Protein AF-A0A9W8DA50-F1 (afdb_monomer_lite)

Sequence (158 aa):
MHANANSLLELYISYASFDKLERLVVDEHGHPVIYPHLASLFLRDIGADADDFSPILESIAPFPQLRVFQSQIKYPFGDDTVFRGNSSSLEDIYLMGDYKIIKMLYGCGVFARGRLKSLRKLMVADRVVEIDNVDAVIDTYMAVIDNVLPSLKELLSF

Foldseek 3Di:
DPAAPQPAAEDADEDADLVCVLCLQAPPVRDGGAHARHAYYEAHYDDDQDPDADEADPPDARYLQYAYYAHPHADRHQACNPQPNPLPRHAEDHHEHALVVLVRHVVNCSLAASSNQNHQYDHYDYDDDPDPDPVSSVVSVVVSCVRVVVSNVVVVPD

pLDDT: mean 82.19, std 12.98, range [45.12, 98.19]

Radius of gyration: 15.55 Å; chains: 1; bounding box: 43×26×46 Å

Structure (mmCIF, N/CA/C/O backbone):
data_AF-A0A9W8DA50-F1
#
_entry.id   AF-A0A9W8DA50-F1
#
loop_
_atom_site.group_PDB
_atom_site.id
_atom_site.type_symbol
_atom_site.label_atom_id
_atom_site.label_alt_id
_atom_site.label_comp_id
_atom_site.label_asym_id
_atom_site.label_entity_id
_atom_site.label_seq_id
_atom_site.pdbx_PDB_ins_code
_atom_site.Cartn_x
_atom_site.Cartn_y
_atom_site.Cartn_z
_atom_site.occupancy
_atom_site.B_iso_or_equiv
_atom_site.auth_seq_id
_atom_site.auth_comp_id
_atom_site.auth_asym_id
_atom_site.auth_atom_id
_atom_site.pdbx_PDB_model_num
ATOM 1 N N . MET A 1 1 ? 14.315 -2.604 15.907 1.00 53.06 1 MET A N 1
ATOM 2 C CA . MET A 1 1 ? 12.876 -2.378 15.645 1.00 53.06 1 MET A CA 1
ATOM 3 C C . MET A 1 1 ? 12.092 -3.091 16.730 1.00 53.06 1 MET A C 1
ATOM 5 O O . MET A 1 1 ? 12.466 -4.208 17.059 1.00 53.06 1 MET A O 1
ATOM 9 N N . HIS A 1 2 ? 11.064 -2.475 17.314 1.00 53.03 2 HIS A N 1
ATOM 10 C CA . HIS A 1 2 ? 10.181 -3.190 18.238 1.00 53.03 2 HIS A CA 1
ATOM 11 C C . HIS A 1 2 ? 9.267 -4.108 17.418 1.00 53.03 2 HIS A C 1
ATOM 13 O O . HIS A 1 2 ? 8.326 -3.628 16.786 1.00 53.03 2 HIS A O 1
ATOM 19 N N . ALA A 1 3 ? 9.582 -5.402 17.371 1.00 55.41 3 ALA A N 1
ATOM 20 C CA . ALA A 1 3 ? 8.692 -6.402 16.795 1.00 55.41 3 ALA A CA 1
ATOM 21 C C . ALA A 1 3 ? 7.381 -6.426 17.604 1.00 55.41 3 ALA A C 1
ATOM 23 O O . ALA A 1 3 ? 7.420 -6.409 18.835 1.00 55.41 3 ALA A O 1
ATOM 24 N N . ASN A 1 4 ? 6.234 -6.440 16.920 1.00 64.19 4 ASN A N 1
ATOM 25 C CA . ASN A 1 4 ? 4.901 -6.567 17.525 1.00 64.19 4 ASN A CA 1
ATOM 26 C C . ASN A 1 4 ? 4.543 -5.458 18.532 1.00 64.19 4 ASN A C 1
ATOM 28 O O . ASN A 1 4 ? 4.062 -5.711 19.639 1.00 64.19 4 ASN A O 1
ATOM 32 N N . ALA A 1 5 ? 4.777 -4.201 18.146 1.00 73.00 5 ALA A N 1
ATOM 33 C CA . ALA A 1 5 ? 4.367 -3.040 18.928 1.00 73.00 5 ALA A CA 1
ATOM 34 C C . ALA A 1 5 ? 2.831 -2.884 18.908 1.00 73.00 5 ALA A C 1
ATOM 36 O O . ALA A 1 5 ? 2.278 -2.123 18.118 1.00 73.00 5 ALA A O 1
ATOM 37 N N . ASN A 1 6 ? 2.143 -3.601 19.802 1.00 81.31 6 ASN A N 1
ATOM 38 C CA . ASN A 1 6 ? 0.675 -3.639 19.910 1.00 81.31 6 ASN A CA 1
ATOM 39 C C . ASN A 1 6 ? 0.021 -2.276 20.206 1.00 81.31 6 ASN A C 1
ATOM 41 O O . ASN A 1 6 ? -1.189 -2.146 20.125 1.00 81.31 6 ASN A O 1
ATOM 45 N N . SER A 1 7 ? 0.783 -1.253 20.575 1.00 87.00 7 SER A N 1
ATOM 46 C CA . SER A 1 7 ? 0.266 0.103 20.793 1.00 87.00 7 SER A CA 1
ATOM 47 C C . SER A 1 7 ? 0.635 1.081 19.679 1.00 87.00 7 SER A C 1
ATOM 49 O O . SER A 1 7 ? 0.249 2.247 19.744 1.00 87.00 7 SER A O 1
ATOM 51 N N . LEU A 1 8 ? 1.404 0.649 18.675 1.00 91.56 8 LEU A N 1
ATOM 52 C CA . LEU A 1 8 ? 1.880 1.537 17.625 1.00 91.56 8 LEU A CA 1
ATOM 53 C C . LEU A 1 8 ? 0.744 1.855 16.651 1.00 91.56 8 LEU A C 1
ATOM 55 O O . LEU A 1 8 ? 0.262 0.971 15.948 1.00 91.56 8 LEU A O 1
ATOM 59 N N . LEU A 1 9 ? 0.346 3.127 16.611 1.00 94.56 9 LEU A N 1
ATOM 60 C CA . LEU A 1 9 ? -0.706 3.633 15.723 1.00 94.56 9 LEU A CA 1
ATOM 61 C C . LEU A 1 9 ? -0.142 4.278 14.456 1.00 94.56 9 LEU A C 1
ATOM 63 O O . LEU A 1 9 ? -0.756 4.201 13.395 1.00 94.56 9 LEU A O 1
ATOM 67 N N . GLU A 1 10 ? 1.036 4.890 14.554 1.00 95.56 10 GLU A N 1
ATOM 68 C CA . GLU A 1 10 ? 1.669 5.599 13.448 1.00 95.56 10 GLU A CA 1
ATOM 69 C C . GLU A 1 10 ? 3.147 5.243 13.365 1.00 95.56 10 GLU A C 1
ATOM 71 O O . GLU A 1 10 ? 3.842 5.169 14.381 1.00 95.56 10 GLU A O 1
ATOM 76 N N . LEU A 1 11 ? 3.631 5.035 12.144 1.00 92.62 11 LEU A N 1
ATOM 77 C CA . LEU A 1 11 ? 5.011 4.677 11.874 1.00 92.62 11 LEU A CA 1
ATOM 78 C C . LEU A 1 11 ? 5.541 5.537 10.734 1.00 92.62 11 LEU A C 1
ATOM 80 O O . LEU A 1 11 ? 5.097 5.439 9.589 1.00 92.62 11 LEU A O 1
ATOM 84 N N . TYR A 1 12 ? 6.511 6.375 11.085 1.00 91.31 12 TYR A N 1
ATOM 85 C CA . TYR A 1 12 ? 7.232 7.234 10.159 1.00 91.31 12 TYR A CA 1
ATOM 86 C C . TYR A 1 12 ? 8.631 6.683 9.984 1.00 91.31 12 TYR A C 1
ATOM 88 O O . TYR A 1 12 ? 9.405 6.578 10.937 1.00 91.31 12 TYR A O 1
ATOM 96 N N . ILE A 1 13 ? 8.944 6.330 8.750 1.00 86.94 13 ILE A N 1
ATOM 97 C CA . ILE A 1 13 ? 10.207 5.732 8.383 1.00 86.94 13 ILE A CA 1
ATOM 98 C C . ILE A 1 13 ? 10.881 6.654 7.381 1.00 86.94 13 ILE A C 1
ATOM 100 O O . ILE A 1 13 ? 10.375 6.889 6.284 1.00 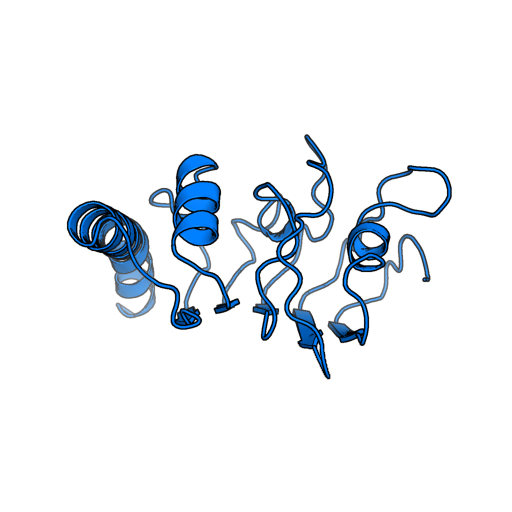86.94 13 ILE A O 1
ATOM 104 N N . SER A 1 14 ? 12.045 7.153 7.780 1.00 84.31 14 SER A N 1
ATOM 105 C CA . SER A 1 14 ? 12.944 7.898 6.914 1.00 84.31 14 SER A CA 1
ATOM 106 C C . SER A 1 14 ? 14.236 7.102 6.780 1.00 84.31 14 SER A C 1
ATOM 108 O O . SER A 1 14 ? 14.949 6.932 7.770 1.00 84.31 14 SER A O 1
ATOM 110 N N . TYR A 1 15 ? 14.523 6.589 5.586 1.00 68.75 15 TYR A N 1
ATOM 111 C CA . TYR A 1 15 ? 15.719 5.783 5.327 1.00 68.75 15 TYR A CA 1
ATOM 112 C C . TYR A 1 15 ? 16.736 6.507 4.446 1.00 68.75 15 TYR A C 1
ATOM 114 O O . TYR A 1 15 ? 16.423 7.477 3.760 1.00 68.75 15 TYR A O 1
ATOM 122 N N . ALA A 1 16 ? 17.964 5.989 4.509 1.00 53.41 16 ALA A N 1
ATOM 123 C CA . ALA A 1 16 ? 19.045 6.271 3.570 1.00 53.41 16 ALA A CA 1
ATOM 124 C C . ALA A 1 16 ? 19.474 5.023 2.761 1.00 53.41 16 ALA A C 1
ATOM 126 O O . ALA A 1 16 ? 20.269 5.162 1.842 1.00 53.41 16 ALA A O 1
ATOM 127 N N . SER A 1 17 ? 18.999 3.809 3.102 1.00 62.62 17 SER A N 1
ATOM 128 C CA . SER A 1 17 ? 19.217 2.585 2.304 1.00 62.62 17 SER A CA 1
ATOM 129 C C . SER A 1 17 ? 18.009 1.639 2.393 1.00 62.62 17 SER A C 1
ATOM 131 O O . SER A 1 17 ? 17.341 1.566 3.430 1.00 62.62 17 SER A O 1
ATOM 133 N N . PHE A 1 18 ? 17.707 0.974 1.277 1.00 64.31 18 PHE A N 1
ATOM 134 C CA . PHE A 1 18 ? 16.458 0.246 1.010 1.00 64.31 18 PHE A CA 1
ATOM 135 C C . PHE A 1 18 ? 16.441 -1.169 1.592 1.00 64.31 18 PHE A C 1
ATOM 137 O O . PHE A 1 18 ? 15.408 -1.661 2.035 1.00 64.31 18 PHE A O 1
ATOM 144 N N . ASP A 1 19 ? 17.621 -1.767 1.705 1.00 63.06 19 ASP A N 1
ATOM 145 C CA . ASP A 1 19 ? 17.958 -3.106 2.208 1.00 63.06 19 ASP A CA 1
ATOM 146 C C . ASP A 1 19 ? 17.554 -3.344 3.680 1.00 63.06 19 ASP A C 1
ATOM 148 O O . ASP A 1 19 ? 17.759 -4.416 4.246 1.00 63.06 19 ASP A O 1
ATOM 152 N N . LYS A 1 20 ? 16.940 -2.348 4.325 1.00 71.81 20 LYS A N 1
ATOM 153 C CA . LYS A 1 20 ? 16.387 -2.440 5.680 1.00 71.81 20 LYS A CA 1
ATOM 154 C C . LYS A 1 20 ? 14.861 -2.388 5.727 1.00 71.81 20 LYS A C 1
ATOM 156 O O . LYS A 1 20 ? 14.317 -2.570 6.813 1.00 71.81 20 LYS A O 1
ATOM 161 N N . LEU A 1 21 ? 14.169 -2.171 4.605 1.00 79.88 21 LEU A N 1
ATOM 162 C CA . LEU A 1 21 ? 12.701 -2.133 4.566 1.00 79.88 21 LEU A CA 1
ATOM 163 C C . LEU A 1 21 ? 12.067 -3.512 4.727 1.00 79.88 21 LEU A C 1
ATOM 165 O O . LEU A 1 21 ? 11.001 -3.600 5.325 1.00 79.88 21 LEU A O 1
ATOM 169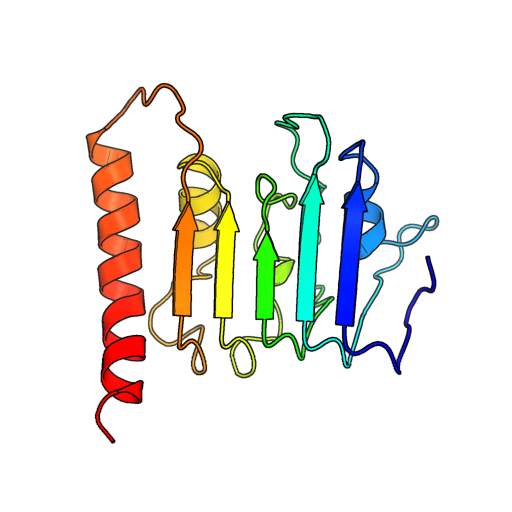 N N . GLU A 1 22 ? 12.746 -4.586 4.323 1.00 79.50 22 GLU A N 1
ATOM 170 C CA . GLU A 1 22 ? 12.316 -5.954 4.644 1.00 79.50 22 GLU A CA 1
ATOM 171 C C . GLU A 1 22 ? 12.160 -6.148 6.160 1.00 79.50 22 GLU A C 1
ATOM 173 O O . GLU A 1 22 ? 11.223 -6.800 6.622 1.00 79.50 22 GLU A O 1
ATOM 178 N N . ARG A 1 23 ? 13.001 -5.474 6.961 1.00 83.06 23 ARG A N 1
ATOM 179 C CA . ARG A 1 23 ? 12.917 -5.556 8.422 1.00 83.06 23 ARG A CA 1
ATOM 180 C C . ARG A 1 23 ? 11.614 -5.008 8.989 1.00 83.06 23 ARG A C 1
ATOM 182 O O . ARG A 1 23 ? 11.307 -5.298 10.140 1.00 83.06 23 ARG A O 1
ATOM 189 N N . LEU A 1 24 ? 10.861 -4.232 8.201 1.00 86.50 24 LEU A N 1
ATOM 190 C CA . LEU A 1 24 ? 9.529 -3.749 8.556 1.00 86.50 24 LEU A CA 1
ATOM 191 C C . LEU A 1 24 ? 8.543 -4.900 8.772 1.00 86.50 24 LEU A C 1
ATOM 193 O O . LEU A 1 24 ? 7.602 -4.773 9.541 1.00 86.50 24 LEU A O 1
ATOM 197 N N . VAL A 1 25 ? 8.740 -6.006 8.072 1.00 87.88 25 VAL A N 1
ATOM 198 C CA . VAL A 1 25 ? 7.748 -7.074 7.928 1.00 87.88 25 VAL A CA 1
ATOM 199 C C . VAL A 1 25 ? 8.319 -8.441 8.302 1.00 87.88 25 VAL A C 1
ATOM 201 O O . VAL A 1 25 ? 7.549 -9.369 8.546 1.00 87.88 25 VAL A O 1
ATOM 204 N N . VAL A 1 26 ? 9.644 -8.545 8.441 1.00 86.81 26 VAL A N 1
ATOM 205 C CA . VAL A 1 26 ? 10.369 -9.731 8.904 1.00 86.81 26 VAL A CA 1
ATOM 206 C C . VAL A 1 26 ? 11.420 -9.327 9.944 1.00 86.81 26 VAL A C 1
ATOM 208 O O . VAL A 1 26 ? 12.130 -8.345 9.762 1.00 86.81 26 VAL A O 1
ATOM 211 N N . ASP A 1 27 ? 11.535 -10.043 11.060 1.00 86.94 27 ASP A N 1
ATOM 212 C CA . ASP A 1 27 ? 12.566 -9.773 12.068 1.00 86.94 27 ASP A CA 1
ATOM 213 C C . ASP A 1 27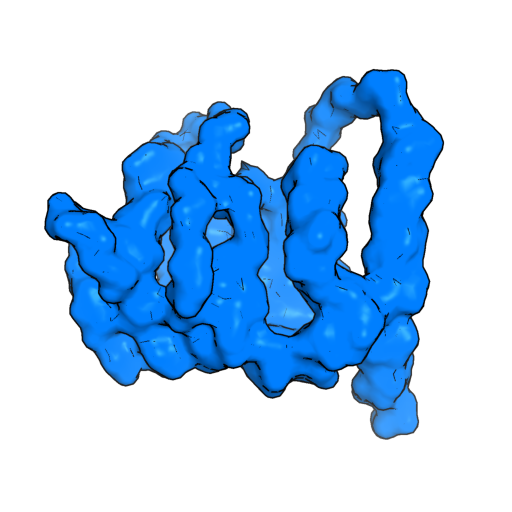 ? 13.946 -10.334 11.661 1.00 86.94 27 ASP A C 1
ATOM 215 O O . ASP A 1 27 ? 14.119 -10.955 10.615 1.00 86.94 27 ASP A O 1
ATOM 219 N N . GLU A 1 28 ? 14.971 -10.129 12.493 1.00 85.50 28 GLU A N 1
ATOM 220 C CA . GLU A 1 28 ? 16.333 -10.619 12.210 1.00 85.50 28 GLU A CA 1
ATOM 221 C C . GLU A 1 28 ? 16.454 -12.156 12.199 1.00 85.50 28 GLU A C 1
ATOM 223 O O . GLU A 1 28 ? 17.489 -12.693 11.805 1.00 85.50 28 GLU A O 1
ATOM 228 N N . HIS A 1 29 ? 15.409 -12.862 12.629 1.00 86.19 29 HIS A N 1
ATOM 229 C CA . HIS A 1 29 ? 15.322 -14.316 12.677 1.00 86.19 29 HIS A CA 1
ATOM 230 C C . HIS A 1 29 ? 14.424 -14.895 11.576 1.00 86.19 29 HIS A C 1
ATOM 232 O O . HIS A 1 29 ? 14.247 -16.111 11.525 1.00 86.19 29 HIS A O 1
ATOM 238 N N . GLY A 1 30 ? 13.873 -14.061 10.688 1.00 84.81 30 GLY A N 1
ATOM 239 C CA . GLY A 1 30 ? 12.969 -14.511 9.633 1.00 84.81 30 GLY A CA 1
ATOM 240 C C . GLY A 1 30 ? 11.505 -14.626 10.067 1.00 84.81 30 GLY A C 1
ATOM 241 O O . GLY A 1 30 ? 10.694 -15.162 9.313 1.00 84.81 30 GLY A O 1
ATOM 242 N N . HIS A 1 31 ? 11.130 -14.160 11.263 1.00 86.88 31 HIS A N 1
ATOM 243 C CA . HIS A 1 31 ? 9.740 -14.215 11.711 1.00 86.88 31 HIS A CA 1
ATOM 244 C C . HIS A 1 31 ? 8.927 -13.020 11.209 1.00 86.88 31 HIS A C 1
ATOM 246 O O . HIS A 1 31 ? 9.435 -11.898 11.193 1.00 86.88 31 HIS A O 1
ATOM 252 N N . PRO A 1 32 ? 7.636 -13.215 10.894 1.00 88.19 32 PRO A N 1
ATOM 253 C CA . PRO A 1 32 ? 6.744 -12.122 10.536 1.00 88.19 32 PRO A CA 1
ATOM 254 C C . PRO A 1 32 ? 6.639 -11.073 11.648 1.00 88.19 32 PRO A C 1
ATOM 256 O O . PRO A 1 32 ? 6.385 -11.404 12.809 1.00 88.19 32 PRO A O 1
ATOM 259 N N . VAL A 1 33 ? 6.750 -9.801 11.278 1.00 89.62 33 VAL A N 1
ATOM 260 C CA . VAL A 1 33 ? 6.450 -8.665 12.155 1.00 89.62 33 VAL A CA 1
ATOM 261 C C . VAL A 1 33 ? 5.058 -8.149 11.812 1.00 89.62 33 VAL A C 1
ATOM 263 O O . VAL A 1 33 ? 4.779 -7.819 10.661 1.00 89.62 33 VAL A O 1
ATOM 266 N N . ILE A 1 34 ? 4.176 -8.071 12.811 1.00 91.62 34 ILE A N 1
ATOM 267 C CA . ILE A 1 34 ? 2.803 -7.587 12.631 1.00 91.62 34 ILE A CA 1
ATOM 268 C C . ILE A 1 34 ? 2.581 -6.355 13.502 1.00 91.62 34 ILE A C 1
ATOM 270 O O . ILE A 1 34 ? 2.894 -6.338 14.692 1.00 91.62 34 ILE A O 1
ATOM 274 N N . TYR A 1 35 ? 1.978 -5.330 12.911 1.00 93.50 35 TYR A N 1
ATOM 275 C CA . TYR A 1 35 ? 1.519 -4.126 13.583 1.00 93.50 35 TYR A CA 1
ATOM 276 C C . TYR A 1 35 ? -0.007 -4.106 13.636 1.00 93.50 35 TYR A C 1
ATOM 278 O O . TYR A 1 35 ? -0.657 -3.487 12.788 1.00 93.50 35 TYR A O 1
ATOM 286 N N . PRO A 1 36 ? -0.614 -4.783 14.625 1.00 94.00 36 PRO A N 1
ATOM 287 C CA . PRO A 1 36 ? -2.049 -5.055 14.616 1.00 94.00 36 PRO A CA 1
ATOM 288 C C . PRO A 1 36 ? -2.922 -3.798 14.680 1.00 94.00 36 PRO A C 1
ATOM 290 O O . PRO A 1 36 ? -4.071 -3.848 14.251 1.00 94.00 36 PRO A O 1
ATOM 293 N N . HIS A 1 37 ? -2.384 -2.686 15.184 1.00 95.31 37 HIS A N 1
ATOM 294 C CA . HIS A 1 37 ? -3.112 -1.434 15.396 1.00 95.31 37 HIS A CA 1
ATOM 295 C C . HIS A 1 37 ? -2.553 -0.252 14.598 1.00 95.31 37 HIS A C 1
ATOM 297 O O . HIS A 1 37 ? -2.999 0.879 14.788 1.00 95.31 37 HIS A O 1
ATOM 303 N N . LEU A 1 38 ? -1.592 -0.493 13.701 1.00 96.38 38 LEU A N 1
ATOM 304 C CA . LEU A 1 38 ? -1.008 0.582 12.911 1.00 96.38 38 LEU A CA 1
ATOM 305 C C . LEU A 1 38 ? -2.040 1.119 11.924 1.00 96.38 38 LEU A C 1
ATOM 307 O O . LEU A 1 38 ? -2.456 0.420 11.003 1.00 96.38 38 LEU A O 1
ATOM 311 N N . ALA A 1 39 ? -2.418 2.376 12.121 1.00 97.56 39 ALA A N 1
ATOM 312 C CA . ALA A 1 39 ? -3.351 3.106 11.285 1.00 97.56 39 ALA A CA 1
ATOM 313 C C . ALA A 1 39 ? -2.637 3.865 10.161 1.00 97.56 39 ALA A C 1
ATOM 315 O O . ALA A 1 39 ? -3.205 3.994 9.077 1.00 97.56 39 ALA A O 1
ATOM 316 N N . SER A 1 40 ? -1.401 4.323 10.383 1.00 97.94 40 SER A N 1
ATOM 317 C CA . SER A 1 40 ? -0.683 5.149 9.408 1.00 97.94 40 SER A CA 1
ATOM 318 C C . SER A 1 40 ? 0.760 4.693 9.202 1.00 97.94 40 SER A C 1
ATOM 320 O O . SER A 1 40 ? 1.531 4.596 10.159 1.00 97.94 40 SER A O 1
ATOM 322 N N . LEU A 1 41 ? 1.137 4.461 7.943 1.00 95.62 41 LEU A N 1
ATOM 323 C CA . LEU A 1 41 ? 2.492 4.102 7.528 1.00 95.62 41 LEU A CA 1
ATOM 324 C C . LEU A 1 41 ? 3.014 5.115 6.508 1.00 95.62 41 LEU A C 1
ATOM 326 O O . LEU A 1 41 ? 2.450 5.257 5.420 1.00 95.62 41 LEU A O 1
ATOM 330 N N . PHE A 1 42 ? 4.118 5.774 6.852 1.00 93.75 42 PHE A N 1
ATOM 331 C CA . PHE A 1 42 ? 4.774 6.769 6.010 1.00 93.75 42 PHE A CA 1
ATOM 332 C C . PHE A 1 42 ? 6.206 6.339 5.708 1.00 93.75 42 PHE A C 1
ATOM 334 O O . PHE A 1 42 ? 7.028 6.216 6.619 1.00 93.75 42 PHE A O 1
ATOM 341 N N . LEU A 1 43 ? 6.506 6.140 4.427 1.00 89.88 43 LEU A N 1
ATOM 342 C CA . LEU A 1 43 ? 7.829 5.784 3.927 1.00 89.88 43 LEU A CA 1
ATOM 343 C C . LEU A 1 43 ? 8.409 6.958 3.140 1.00 89.88 43 LEU A C 1
ATOM 345 O O . LEU A 1 43 ? 7.809 7.424 2.167 1.00 89.88 43 LEU A O 1
ATOM 349 N N . ARG A 1 44 ? 9.587 7.429 3.547 1.00 86.81 44 ARG A N 1
ATOM 350 C CA . ARG A 1 44 ? 10.314 8.519 2.896 1.00 86.81 44 ARG A CA 1
ATOM 351 C C . ARG A 1 44 ? 11.787 8.158 2.730 1.00 86.81 44 ARG A C 1
ATOM 353 O O . ARG A 1 44 ? 12.401 7.597 3.634 1.00 86.81 44 ARG A O 1
ATOM 360 N N . ASP A 1 45 ? 12.346 8.516 1.582 1.00 75.75 45 ASP A N 1
ATOM 361 C CA . ASP A 1 45 ? 13.769 8.371 1.283 1.00 75.75 45 ASP A CA 1
ATOM 362 C C . ASP A 1 45 ? 14.442 9.744 1.322 1.00 75.75 45 ASP A C 1
ATOM 364 O O . ASP A 1 45 ? 13.822 10.773 1.024 1.00 75.75 45 ASP A O 1
ATOM 368 N N . ILE A 1 46 ? 15.707 9.743 1.733 1.00 58.41 46 ILE A N 1
ATOM 369 C CA . ILE A 1 46 ? 16.593 10.903 1.753 1.00 58.41 46 ILE A CA 1
ATOM 370 C C . ILE A 1 46 ? 17.720 10.762 0.703 1.00 58.41 46 ILE A C 1
ATOM 372 O O . ILE A 1 46 ? 18.421 11.748 0.476 1.00 58.41 46 ILE A O 1
ATOM 376 N N . GLY A 1 47 ? 17.908 9.626 0.007 1.00 52.53 47 GLY A N 1
ATOM 377 C CA . GLY A 1 47 ? 18.992 9.582 -0.983 1.00 52.53 47 GLY A CA 1
ATOM 378 C C . GLY A 1 47 ? 19.349 8.315 -1.767 1.00 52.53 47 GLY A C 1
ATOM 379 O O . GLY A 1 47 ? 20.523 8.219 -2.118 1.00 52.53 47 GLY A O 1
ATOM 380 N N . ALA A 1 48 ? 18.455 7.389 -2.116 1.00 52.16 48 ALA A N 1
ATOM 381 C CA . ALA A 1 48 ? 18.798 6.357 -3.103 1.00 52.16 48 ALA A CA 1
ATOM 382 C C . ALA A 1 48 ? 17.600 5.787 -3.881 1.00 52.16 48 ALA A C 1
ATOM 384 O O . ALA A 1 48 ? 16.629 5.281 -3.318 1.00 52.16 48 ALA A O 1
ATOM 385 N N . ASP A 1 49 ? 17.743 5.770 -5.207 1.00 55.28 49 ASP A N 1
ATOM 386 C CA . ASP A 1 49 ? 16.908 4.988 -6.115 1.00 55.28 49 ASP A CA 1
ATOM 387 C C . ASP A 1 49 ? 17.279 3.515 -5.945 1.00 55.28 49 ASP A C 1
ATOM 389 O O . ASP A 1 49 ? 18.317 3.067 -6.425 1.00 55.28 49 ASP A O 1
ATOM 393 N N . ALA A 1 50 ? 16.460 2.767 -5.214 1.00 55.06 50 ALA A N 1
ATOM 394 C CA . ALA A 1 50 ? 16.579 1.321 -5.171 1.00 55.06 50 ALA A CA 1
ATOM 395 C C . ALA A 1 50 ? 15.636 0.706 -6.201 1.00 55.06 50 ALA A C 1
ATOM 397 O O . ALA A 1 50 ? 14.427 0.949 -6.179 1.00 55.06 50 ALA A O 1
ATOM 398 N N . ASP A 1 51 ? 16.209 -0.084 -7.102 1.00 57.69 51 ASP A N 1
ATOM 399 C CA . ASP A 1 51 ? 15.466 -0.867 -8.089 1.00 57.69 51 ASP A CA 1
ATOM 400 C C . ASP A 1 51 ? 15.116 -2.277 -7.598 1.00 57.69 51 ASP A C 1
ATOM 402 O O . ASP A 1 51 ? 14.347 -2.979 -8.258 1.00 57.69 51 ASP A O 1
ATOM 406 N N . ASP A 1 52 ? 15.623 -2.667 -6.429 1.00 63.66 52 ASP A N 1
ATOM 407 C CA . ASP A 1 52 ? 15.450 -4.008 -5.885 1.00 63.66 52 ASP A CA 1
ATOM 408 C C . ASP A 1 52 ? 14.236 -4.085 -4.963 1.00 63.66 52 ASP A C 1
ATOM 410 O O . ASP A 1 52 ? 14.126 -3.358 -3.979 1.00 63.66 52 ASP A O 1
ATOM 414 N N . PHE A 1 53 ? 13.323 -5.004 -5.269 1.00 65.06 53 PHE A N 1
ATOM 415 C CA . PHE A 1 53 ? 12.202 -5.332 -4.398 1.00 65.06 53 PHE A CA 1
ATOM 416 C C . PHE A 1 53 ? 12.667 -6.156 -3.193 1.00 65.06 53 PHE A C 1
ATOM 418 O O . PHE A 1 53 ? 13.476 -7.074 -3.333 1.00 65.06 53 PHE A O 1
ATOM 425 N N . SER A 1 54 ? 12.086 -5.890 -2.020 1.00 66.88 54 SER A N 1
ATOM 426 C CA . SER A 1 54 ? 12.156 -6.824 -0.888 1.00 66.88 54 SER A CA 1
ATOM 427 C C . SER A 1 54 ? 11.516 -8.169 -1.279 1.00 66.88 54 SER A C 1
ATOM 429 O O . SER A 1 54 ? 10.611 -8.181 -2.127 1.00 66.88 54 SER A O 1
ATOM 431 N N . PRO A 1 55 ? 11.941 -9.294 -0.673 1.00 64.38 55 PRO A N 1
ATOM 432 C CA . PRO A 1 55 ? 11.402 -10.614 -0.988 1.00 64.38 55 PRO A CA 1
ATOM 433 C C . PRO A 1 55 ? 9.880 -10.695 -0.806 1.00 64.38 55 PRO A C 1
ATOM 435 O O . PRO A 1 55 ? 9.287 -9.969 -0.010 1.00 64.38 55 PRO A O 1
ATOM 438 N N . ILE A 1 56 ? 9.258 -11.596 -1.573 1.00 72.88 56 ILE A N 1
ATOM 439 C CA . ILE A 1 56 ? 7.820 -11.888 -1.522 1.00 72.88 56 ILE A CA 1
ATOM 440 C C . ILE A 1 56 ? 7.508 -12.554 -0.180 1.00 72.88 56 ILE A C 1
ATOM 442 O O . ILE A 1 56 ? 8.105 -13.574 0.167 1.00 72.88 56 ILE A O 1
ATOM 446 N N . LEU A 1 57 ? 6.555 -12.000 0.564 1.00 71.44 57 LEU A N 1
ATOM 447 C CA . LEU A 1 57 ? 6.187 -12.484 1.896 1.00 71.44 57 LEU A CA 1
ATOM 448 C C . LEU A 1 57 ? 4.793 -13.077 1.855 1.00 71.44 57 LEU A C 1
ATOM 450 O O . LEU A 1 57 ? 3.831 -12.444 2.277 1.00 71.44 57 LEU A O 1
ATOM 454 N N . GLU A 1 58 ? 4.660 -14.282 1.312 1.00 74.38 58 GLU A N 1
ATOM 455 C CA . GLU A 1 58 ? 3.349 -14.899 1.120 1.00 74.38 58 GLU A CA 1
ATOM 456 C C . GLU A 1 58 ? 2.555 -15.011 2.437 1.00 74.38 58 GLU A C 1
ATOM 458 O O . GLU A 1 58 ? 3.079 -15.352 3.496 1.00 74.38 58 GLU A O 1
ATOM 463 N N . SER A 1 59 ? 1.244 -14.767 2.357 1.00 79.00 59 SER A N 1
ATOM 464 C CA . SER A 1 59 ? 0.255 -15.028 3.421 1.00 79.00 59 SER A CA 1
ATOM 465 C C . SER A 1 59 ? 0.317 -14.172 4.697 1.00 79.00 59 SER A C 1
ATOM 467 O O . SER A 1 59 ? -0.543 -14.332 5.564 1.00 79.00 59 SER A O 1
ATOM 469 N N . ILE A 1 60 ? 1.256 -13.233 4.829 1.00 86.00 60 ILE A N 1
ATOM 470 C CA . ILE A 1 60 ? 1.338 -12.351 6.006 1.00 86.00 60 ILE A CA 1
ATOM 471 C C . ILE A 1 60 ? 0.599 -11.038 5.729 1.00 86.00 60 ILE A C 1
ATOM 473 O O . ILE A 1 60 ? 0.741 -10.453 4.655 1.00 86.00 60 ILE A O 1
ATOM 477 N N . ALA A 1 61 ? -0.165 -10.559 6.716 1.00 92.69 61 ALA A N 1
ATOM 478 C CA . ALA A 1 61 ? -0.784 -9.233 6.732 1.00 92.69 61 ALA A CA 1
ATOM 479 C C . ALA A 1 61 ? -0.142 -8.374 7.839 1.00 92.69 61 ALA A C 1
ATOM 481 O O . ALA A 1 61 ? -0.628 -8.388 8.973 1.00 92.69 61 ALA A O 1
ATOM 482 N N . PRO A 1 62 ? 0.952 -7.642 7.551 1.00 92.56 62 PRO A N 1
ATOM 483 C CA . PRO A 1 62 ? 1.690 -6.905 8.577 1.00 92.56 62 PRO A CA 1
ATOM 484 C C . PRO A 1 62 ? 0.920 -5.703 9.126 1.00 92.56 62 PRO A C 1
ATOM 486 O O . PRO A 1 62 ? 1.153 -5.292 10.259 1.00 92.56 62 PRO A O 1
ATOM 489 N N . PHE A 1 63 ? -0.005 -5.139 8.342 1.00 95.12 63 PHE A N 1
ATOM 490 C CA . PHE A 1 63 ? -0.725 -3.908 8.683 1.00 95.12 63 PHE A CA 1
ATOM 491 C C . PHE A 1 63 ? -2.245 -4.097 8.537 1.00 95.12 63 PHE A C 1
ATOM 493 O O . PHE A 1 63 ? -2.872 -3.463 7.684 1.00 95.12 63 PHE A O 1
ATOM 500 N N . PRO A 1 64 ? -2.874 -4.983 9.330 1.00 95.12 64 PRO A N 1
ATOM 501 C CA . PRO A 1 64 ? -4.273 -5.367 9.133 1.00 95.12 64 PRO A CA 1
ATOM 502 C C . PRO A 1 64 ? -5.273 -4.227 9.388 1.00 95.12 64 PRO A C 1
ATOM 504 O O . PRO A 1 64 ? -6.388 -4.282 8.881 1.00 95.12 64 PRO A O 1
ATOM 507 N N . GLN A 1 65 ? -4.893 -3.197 10.153 1.00 96.50 65 GLN A N 1
ATOM 508 C CA . GLN A 1 65 ? -5.739 -2.032 10.459 1.00 96.50 65 GLN A CA 1
ATOM 509 C C . GLN A 1 65 ? -5.283 -0.748 9.756 1.00 96.50 65 GLN A C 1
ATOM 511 O O . GLN A 1 65 ? -5.705 0.345 10.135 1.00 96.50 65 GLN A O 1
ATOM 516 N N . LEU A 1 66 ? -4.438 -0.865 8.727 1.00 97.81 66 LEU A N 1
ATOM 517 C CA . LEU A 1 66 ? -3.904 0.300 8.032 1.00 97.81 66 LEU A CA 1
ATOM 518 C C . LEU A 1 66 ? -5.035 1.114 7.401 1.00 97.81 66 LEU A C 1
ATOM 520 O O . LEU A 1 66 ? -5.891 0.565 6.706 1.00 97.81 66 LEU A O 1
ATOM 524 N N . ARG A 1 67 ? -5.020 2.422 7.652 1.00 98.19 67 ARG A N 1
ATOM 525 C CA . ARG A 1 67 ? -5.955 3.411 7.103 1.00 98.19 67 ARG A CA 1
ATOM 526 C C . ARG A 1 67 ? -5.271 4.325 6.103 1.00 98.19 67 ARG A C 1
ATOM 528 O O . ARG A 1 67 ? -5.863 4.662 5.084 1.00 98.19 67 ARG A O 1
ATOM 535 N N . VAL A 1 68 ? -4.019 4.685 6.367 1.00 98.00 68 VAL A N 1
ATOM 536 C CA . VAL A 1 68 ? -3.241 5.598 5.532 1.00 98.00 68 VAL A CA 1
ATOM 537 C C . VAL A 1 68 ? -1.914 4.949 5.170 1.00 98.00 68 VAL A C 1
ATOM 539 O O . VAL A 1 68 ? -1.107 4.633 6.045 1.00 98.00 68 VAL A O 1
ATOM 542 N N . PHE A 1 69 ? -1.669 4.793 3.873 1.00 96.44 69 PHE A N 1
ATOM 543 C CA . PHE A 1 69 ? -0.361 4.430 3.344 1.00 96.44 69 PHE A CA 1
ATOM 544 C C . PHE A 1 69 ? 0.183 5.563 2.485 1.00 96.44 69 PHE A C 1
ATOM 546 O O . PHE A 1 69 ? -0.456 5.981 1.518 1.00 96.44 69 PHE A O 1
ATOM 553 N N . GLN A 1 70 ? 1.378 6.045 2.815 1.00 94.38 70 GLN A N 1
ATOM 554 C CA . GLN A 1 70 ? 2.083 7.014 1.989 1.00 94.38 70 GLN A CA 1
ATOM 555 C C . GLN A 1 70 ? 3.513 6.566 1.742 1.00 94.38 70 GLN A C 1
ATOM 557 O O . GLN A 1 70 ? 4.318 6.473 2.666 1.00 94.38 70 GLN A O 1
ATOM 562 N N . SER A 1 71 ? 3.839 6.353 0.474 1.00 90.06 71 SER A N 1
ATOM 563 C CA . SER A 1 71 ? 5.190 6.065 0.022 1.00 90.06 71 SER A CA 1
ATOM 564 C C . SER A 1 71 ? 5.686 7.204 -0.853 1.00 90.06 71 SER A C 1
ATOM 566 O O . SER A 1 71 ? 5.212 7.386 -1.969 1.00 90.06 71 SER A O 1
ATOM 568 N N . GLN A 1 72 ? 6.647 7.977 -0.350 1.00 86.94 72 GLN A N 1
ATOM 569 C CA . GLN A 1 72 ? 7.435 8.932 -1.143 1.00 86.94 72 GLN A CA 1
ATOM 570 C C . GLN A 1 72 ? 8.644 8.265 -1.813 1.00 86.94 72 GLN A C 1
ATOM 572 O O . GLN A 1 72 ? 9.439 8.929 -2.469 1.00 86.94 72 GLN A O 1
ATOM 577 N N . ILE A 1 73 ? 8.768 6.953 -1.632 1.00 84.38 73 ILE A N 1
ATOM 578 C CA . ILE A 1 73 ? 9.796 6.089 -2.202 1.00 84.38 73 ILE A CA 1
ATOM 579 C C . ILE A 1 73 ? 9.140 5.108 -3.158 1.00 84.38 73 ILE A C 1
ATOM 581 O O . ILE A 1 73 ? 7.954 4.801 -2.997 1.00 84.38 73 ILE A O 1
ATOM 585 N N . LYS A 1 74 ? 9.915 4.579 -4.105 1.00 84.38 74 LYS A N 1
ATOM 586 C CA . LYS A 1 74 ? 9.477 3.469 -4.951 1.00 84.38 74 LYS A CA 1
ATOM 587 C C . LYS A 1 74 ? 8.966 2.330 -4.056 1.00 84.38 74 LYS A C 1
ATOM 589 O O . LYS A 1 74 ? 9.643 1.966 -3.097 1.00 84.38 74 LYS A O 1
ATOM 594 N N . TYR A 1 75 ? 7.755 1.835 -4.324 1.00 85.94 75 TYR A N 1
ATOM 595 C CA . TYR A 1 75 ? 7.123 0.789 -3.516 1.00 85.94 75 TYR A CA 1
ATOM 596 C C . TYR A 1 75 ? 8.092 -0.379 -3.246 1.00 85.94 75 TYR A C 1
ATOM 598 O O . TYR A 1 75 ? 8.578 -0.978 -4.207 1.00 85.94 75 TYR A O 1
ATOM 606 N N . PRO A 1 76 ? 8.382 -0.707 -1.972 1.00 83.81 76 PRO A N 1
ATOM 607 C CA . PRO A 1 76 ? 9.565 -1.502 -1.653 1.00 83.81 76 PRO A CA 1
ATOM 608 C C . PRO A 1 76 ? 9.357 -3.012 -1.600 1.00 83.81 76 PRO A C 1
ATOM 610 O O . PRO A 1 76 ? 10.304 -3.737 -1.295 1.00 83.81 76 PRO A O 1
ATOM 613 N N . PHE A 1 77 ? 8.152 -3.498 -1.893 1.00 85.75 77 PHE A N 1
ATOM 614 C CA . PHE A 1 77 ? 7.823 -4.923 -1.837 1.00 85.75 77 PHE A CA 1
ATOM 615 C C . PHE A 1 77 ? 7.557 -5.477 -3.236 1.00 85.75 77 PHE A C 1
ATOM 617 O O . PHE A 1 77 ? 7.021 -4.781 -4.097 1.00 85.75 77 PHE A O 1
ATOM 624 N N . GLY A 1 78 ? 7.924 -6.739 -3.459 1.00 86.94 78 GLY A N 1
ATOM 625 C CA . GLY A 1 78 ? 7.703 -7.434 -4.732 1.00 86.94 78 GLY A CA 1
ATOM 626 C C . GLY A 1 78 ? 6.279 -7.962 -4.939 1.00 86.94 78 GLY A C 1
ATOM 627 O O . GLY A 1 78 ? 6.051 -8.718 -5.878 1.00 86.94 78 GLY A O 1
ATOM 628 N N . ASP A 1 79 ? 5.341 -7.622 -4.054 1.00 90.19 79 ASP A N 1
ATOM 629 C CA . ASP A 1 79 ? 3.979 -8.160 -4.003 1.00 90.19 79 ASP A CA 1
ATOM 630 C C . ASP A 1 79 ? 2.990 -7.156 -3.360 1.00 90.19 79 ASP A C 1
ATOM 632 O O . ASP A 1 79 ? 3.274 -5.970 -3.227 1.00 90.19 79 ASP A O 1
ATOM 636 N N . ASP A 1 80 ? 1.812 -7.614 -2.933 1.00 93.12 80 ASP A N 1
ATOM 637 C CA . ASP A 1 80 ? 0.789 -6.802 -2.269 1.00 93.12 80 ASP A CA 1
ATOM 638 C C . ASP A 1 80 ? 0.950 -6.667 -0.742 1.00 93.12 80 ASP A C 1
ATOM 640 O O . ASP A 1 80 ? -0.019 -6.303 -0.075 1.00 93.12 80 ASP A O 1
ATOM 644 N N . THR A 1 81 ? 2.130 -6.928 -0.162 1.00 92.44 81 THR A N 1
ATOM 645 C CA . THR A 1 81 ? 2.367 -7.008 1.299 1.00 92.44 81 THR A CA 1
ATOM 646 C C . THR A 1 81 ? 1.686 -5.901 2.109 1.00 92.44 81 THR A C 1
ATOM 648 O O . THR A 1 81 ? 1.000 -6.182 3.094 1.00 92.44 81 THR A O 1
ATOM 651 N N . VAL A 1 82 ? 1.816 -4.639 1.688 1.00 93.75 82 VAL A N 1
ATOM 652 C CA . VAL A 1 82 ? 1.214 -3.491 2.401 1.00 93.75 82 VAL A CA 1
ATOM 653 C C . VAL A 1 82 ? -0.317 -3.523 2.396 1.00 93.75 82 VAL A C 1
ATOM 655 O O . VAL A 1 82 ? -0.935 -3.017 3.325 1.00 93.75 82 VAL A O 1
ATOM 658 N N . PHE A 1 83 ? -0.939 -4.109 1.376 1.00 95.06 83 PHE A N 1
ATOM 659 C CA . PHE A 1 83 ? -2.384 -4.076 1.124 1.00 95.06 83 PHE A CA 1
ATOM 660 C C . PHE A 1 83 ? -3.124 -5.315 1.659 1.00 95.06 83 PHE A C 1
ATOM 662 O O . PHE A 1 83 ? -4.343 -5.455 1.503 1.00 95.06 83 PHE A O 1
ATOM 669 N N . ARG A 1 84 ? -2.409 -6.247 2.299 1.00 93.81 84 ARG A N 1
ATOM 670 C CA . ARG A 1 84 ? -3.019 -7.452 2.868 1.00 93.81 84 ARG A CA 1
ATOM 671 C C . ARG A 1 84 ? -3.702 -7.166 4.196 1.00 93.81 84 ARG A C 1
ATOM 673 O O . ARG A 1 84 ? -3.175 -6.488 5.070 1.00 93.81 84 ARG A O 1
ATOM 680 N N . GLY A 1 85 ? -4.895 -7.734 4.357 1.00 93.62 85 GLY A N 1
ATOM 681 C CA . GLY A 1 85 ? -5.680 -7.661 5.593 1.00 93.62 85 GLY A CA 1
ATOM 682 C C . GLY A 1 85 ? -6.411 -6.338 5.851 1.00 93.62 85 GLY A C 1
ATOM 683 O O . GLY A 1 85 ? -7.335 -6.338 6.653 1.00 93.62 85 GLY A O 1
ATOM 684 N N . ASN A 1 86 ? -6.097 -5.252 5.139 1.00 95.88 86 ASN A N 1
ATOM 685 C CA . ASN A 1 86 ? -6.650 -3.910 5.396 1.00 95.88 86 ASN A CA 1
ATOM 686 C C . ASN A 1 86 ? -7.704 -3.434 4.381 1.00 95.88 86 ASN A C 1
ATOM 688 O O . ASN A 1 86 ? -8.042 -2.254 4.327 1.00 95.88 86 ASN A O 1
ATOM 692 N N . SER A 1 87 ? -8.309 -4.346 3.616 1.00 94.25 87 SER A N 1
ATOM 693 C CA . SER A 1 87 ? -9.328 -4.013 2.603 1.00 94.25 87 SER A CA 1
ATOM 694 C C . SER A 1 87 ? -10.527 -3.204 3.111 1.00 94.25 87 SER A C 1
ATOM 696 O O . SER A 1 87 ? -11.180 -2.514 2.329 1.00 94.25 87 SER A O 1
ATOM 698 N N . SER A 1 88 ? -10.861 -3.330 4.396 1.00 95.25 88 SER A N 1
ATOM 699 C CA . SER A 1 88 ? -11.976 -2.626 5.040 1.00 95.25 88 SER A CA 1
ATOM 700 C C . SER A 1 88 ? -11.550 -1.397 5.842 1.00 95.25 88 SER A C 1
ATOM 702 O O . SER A 1 88 ? -12.420 -0.688 6.339 1.00 95.25 88 SER A O 1
ATOM 704 N N . SER A 1 89 ? -10.252 -1.144 6.007 1.00 96.75 89 SER A N 1
ATOM 705 C CA . SER A 1 89 ? -9.738 -0.011 6.786 1.00 96.75 89 SER A CA 1
ATOM 706 C C . SER A 1 89 ? -8.980 0.998 5.936 1.00 96.75 89 SER A C 1
ATOM 708 O O . SER A 1 89 ? -8.964 2.167 6.296 1.00 96.75 89 SER A O 1
ATOM 710 N N . LEU A 1 90 ? -8.375 0.577 4.822 1.00 97.44 90 LEU A N 1
ATOM 711 C CA . LEU A 1 90 ? -7.526 1.437 4.007 1.00 97.44 90 LEU A CA 1
ATOM 712 C C . LEU A 1 90 ? -8.360 2.515 3.302 1.00 97.44 90 LEU A C 1
ATOM 714 O O . LEU A 1 90 ? -9.230 2.207 2.488 1.00 97.44 90 LEU A O 1
ATOM 718 N N . GLU A 1 91 ? -8.086 3.771 3.643 1.00 96.38 91 GLU A N 1
ATOM 719 C CA . GLU A 1 91 ? -8.811 4.968 3.210 1.00 96.38 91 GLU A CA 1
ATOM 720 C C . GLU A 1 91 ? -7.988 5.797 2.223 1.00 96.38 91 GLU A C 1
ATOM 722 O O . GLU A 1 91 ? -8.521 6.237 1.203 1.00 96.38 91 GLU A O 1
A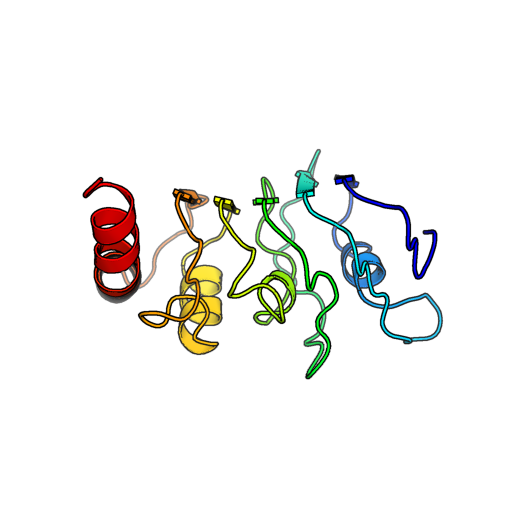TOM 727 N N . ASP A 1 92 ? -6.689 5.951 2.485 1.00 96.75 92 ASP A N 1
ATOM 728 C CA . ASP A 1 92 ? -5.813 6.827 1.714 1.00 96.75 92 ASP A CA 1
ATOM 729 C C . ASP A 1 92 ? -4.563 6.085 1.240 1.00 96.75 92 ASP A C 1
ATOM 731 O O . ASP A 1 92 ? -3.801 5.532 2.039 1.00 96.75 92 ASP A O 1
ATOM 735 N N . ILE A 1 93 ? -4.320 6.134 -0.069 1.00 95.12 93 ILE A N 1
ATOM 736 C CA . ILE A 1 93 ? -3.113 5.609 -0.704 1.00 95.12 93 ILE A CA 1
ATOM 737 C C . ILE A 1 93 ? -2.402 6.745 -1.434 1.00 95.12 93 ILE A C 1
ATOM 739 O O . ILE A 1 93 ? -2.942 7.337 -2.371 1.00 95.12 93 ILE A O 1
ATOM 743 N N . TYR A 1 94 ? -1.160 7.001 -1.038 1.00 93.75 94 TYR A N 1
ATOM 744 C CA . TYR A 1 94 ? -0.174 7.688 -1.859 1.00 93.75 94 TYR A CA 1
ATOM 745 C C . TYR A 1 94 ? 0.940 6.715 -2.224 1.00 93.75 94 TYR A C 1
ATOM 747 O O . TYR A 1 94 ? 1.677 6.252 -1.354 1.00 93.75 94 TYR A O 1
ATOM 755 N N . LEU A 1 95 ? 1.053 6.408 -3.509 1.00 90.00 95 LEU A N 1
ATOM 756 C CA . LEU A 1 95 ? 2.007 5.446 -4.029 1.00 90.00 95 LEU A CA 1
ATOM 757 C C . LEU A 1 95 ? 2.945 6.142 -5.008 1.00 90.00 95 LEU A C 1
ATOM 759 O O . LEU A 1 95 ? 2.524 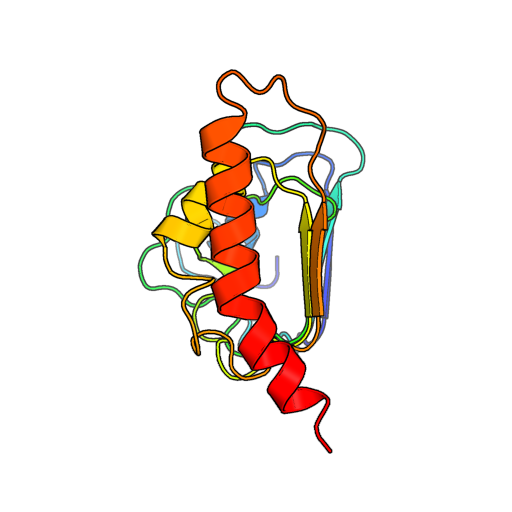6.570 -6.079 1.00 90.00 95 LEU A O 1
ATOM 763 N N . MET A 1 96 ? 4.219 6.220 -4.645 1.00 85.94 96 MET A N 1
ATOM 764 C CA . MET A 1 96 ? 5.291 6.478 -5.595 1.00 85.94 96 MET A CA 1
ATOM 765 C C . MET A 1 96 ? 5.715 5.142 -6.215 1.00 85.94 96 MET A C 1
ATOM 767 O O . MET A 1 96 ? 6.152 4.226 -5.512 1.00 85.94 96 MET A O 1
ATOM 771 N N . GLY A 1 97 ? 5.563 5.000 -7.526 1.00 79.06 97 GLY A N 1
ATOM 772 C CA . GLY A 1 97 ? 5.883 3.760 -8.226 1.00 79.06 97 GLY A CA 1
ATOM 773 C C . GLY A 1 97 ? 5.894 3.946 -9.733 1.00 79.06 97 GLY A C 1
ATOM 774 O O . GLY A 1 97 ? 5.148 4.765 -10.255 1.00 79.06 97 GLY A O 1
ATOM 775 N N . ASP A 1 98 ? 6.746 3.178 -10.407 1.00 81.06 98 ASP A N 1
ATOM 776 C CA . ASP A 1 98 ? 6.777 3.116 -11.866 1.00 81.06 98 ASP A CA 1
ATOM 777 C C . ASP A 1 98 ? 5.677 2.193 -12.414 1.00 81.06 98 ASP A C 1
ATOM 779 O O . ASP A 1 98 ? 4.982 1.486 -11.671 1.00 81.06 98 ASP A O 1
ATOM 783 N N . TYR A 1 99 ? 5.548 2.140 -13.742 1.00 81.31 99 TYR A N 1
ATOM 784 C CA . TYR A 1 99 ? 4.575 1.260 -14.391 1.00 81.31 99 TYR A CA 1
ATOM 785 C C . TYR A 1 99 ? 4.712 -0.212 -13.961 1.00 81.31 99 TYR A C 1
ATOM 787 O O . TYR A 1 99 ? 3.708 -0.926 -13.909 1.00 81.31 99 TYR A O 1
ATOM 795 N N . LYS A 1 100 ? 5.932 -0.693 -13.666 1.00 84.56 100 LYS A N 1
ATOM 796 C CA . LYS A 1 100 ? 6.173 -2.096 -13.296 1.00 84.56 100 LYS A CA 1
ATOM 797 C C . LYS A 1 100 ? 5.534 -2.396 -11.949 1.00 84.56 100 LYS A C 1
ATOM 799 O O . LYS A 1 100 ? 4.897 -3.437 -11.803 1.00 84.56 100 LYS A O 1
ATOM 804 N N . ILE A 1 101 ? 5.636 -1.465 -11.004 1.00 86.56 101 ILE A N 1
ATOM 805 C CA . ILE A 1 101 ? 4.979 -1.552 -9.697 1.00 86.56 101 ILE A CA 1
ATOM 806 C C . ILE A 1 101 ? 3.469 -1.540 -9.844 1.00 86.56 101 ILE A C 1
ATOM 808 O O . ILE A 1 101 ? 2.796 -2.396 -9.274 1.00 86.56 101 ILE A O 1
ATOM 812 N N . ILE A 1 102 ? 2.924 -0.605 -10.623 1.00 88.06 102 ILE A N 1
ATOM 813 C CA . ILE A 1 102 ? 1.470 -0.518 -10.806 1.00 88.06 102 ILE A CA 1
ATOM 814 C C . ILE A 1 102 ? 0.937 -1.789 -11.462 1.00 88.06 102 ILE A C 1
ATOM 816 O O . ILE A 1 102 ? -0.054 -2.351 -10.996 1.00 88.06 102 ILE A O 1
ATOM 820 N N . LYS A 1 103 ? 1.635 -2.302 -12.478 1.00 87.62 103 LYS A N 1
ATOM 821 C CA . LYS A 1 103 ? 1.305 -3.571 -13.128 1.00 87.62 103 LYS A CA 1
ATOM 822 C C . LYS A 1 103 ? 1.394 -4.758 -12.165 1.00 87.62 103 LYS A C 1
ATOM 824 O O . LYS A 1 103 ? 0.514 -5.614 -12.201 1.00 87.62 103 LYS A O 1
ATOM 829 N N . MET A 1 104 ? 2.416 -4.813 -11.309 1.00 90.50 104 MET A N 1
ATOM 830 C CA . MET A 1 104 ? 2.562 -5.855 -10.288 1.00 90.50 104 MET A CA 1
ATOM 831 C C . MET A 1 104 ? 1.386 -5.822 -9.305 1.00 90.50 104 MET A C 1
ATOM 833 O O . MET A 1 104 ? 0.686 -6.822 -9.163 1.00 90.50 104 MET A O 1
ATOM 837 N N . LEU A 1 105 ? 1.088 -4.662 -8.714 1.00 92.31 105 LEU A N 1
ATOM 838 C CA . LEU A 1 105 ? -0.006 -4.514 -7.748 1.00 92.31 105 LEU A CA 1
ATOM 839 C C . LEU A 1 105 ? -1.374 -4.791 -8.382 1.00 92.31 105 LEU A C 1
ATOM 841 O O . LEU A 1 105 ? -2.250 -5.385 -7.749 1.00 92.31 105 LEU A O 1
ATOM 845 N N . TYR A 1 106 ? -1.556 -4.402 -9.647 1.00 89.88 106 TYR A N 1
ATOM 846 C CA . TYR A 1 106 ? -2.733 -4.768 -10.430 1.00 89.88 106 TYR A CA 1
ATOM 847 C C . TYR A 1 106 ? -2.833 -6.287 -10.616 1.00 89.88 106 TYR A C 1
ATOM 849 O O . TYR A 1 106 ? -3.894 -6.860 -10.376 1.00 89.88 106 TYR A O 1
ATOM 857 N N . GLY A 1 107 ? -1.726 -6.950 -10.967 1.00 91.31 107 GLY A N 1
ATOM 858 C CA . GLY A 1 107 ? -1.636 -8.409 -11.071 1.00 91.31 107 GLY A CA 1
ATOM 859 C C . GLY A 1 107 ? -1.938 -9.136 -9.757 1.00 91.31 107 GLY A C 1
ATOM 860 O O . GLY A 1 107 ? -2.581 -10.182 -9.777 1.00 91.31 107 GLY A O 1
ATOM 861 N N . CYS A 1 108 ? -1.569 -8.553 -8.614 1.00 92.00 108 CYS A N 1
ATOM 862 C CA . CYS A 1 108 ? -1.938 -9.045 -7.283 1.00 92.00 108 CYS A CA 1
ATOM 863 C C . CYS A 1 108 ? -3.404 -8.758 -6.899 1.00 92.00 108 CYS A C 1
ATOM 865 O O . CYS A 1 108 ? -3.862 -9.188 -5.842 1.00 92.00 108 CYS A O 1
ATOM 867 N N . GLY A 1 109 ? -4.158 -8.021 -7.719 1.00 91.56 109 GLY A N 1
ATOM 868 C CA . GLY A 1 109 ? -5.559 -7.691 -7.455 1.00 91.56 109 GLY A CA 1
ATOM 869 C C . GLY A 1 109 ? -5.772 -6.581 -6.421 1.00 91.56 109 GLY A C 1
ATOM 870 O O . GLY A 1 109 ? -6.893 -6.418 -5.938 1.00 91.56 109 GLY A O 1
ATOM 871 N N . VAL A 1 110 ? -4.745 -5.785 -6.094 1.00 93.31 110 VAL A N 1
ATOM 872 C CA . VAL A 1 110 ? -4.852 -4.652 -5.147 1.00 93.31 110 VAL A CA 1
ATOM 873 C C . VAL A 1 110 ? -5.934 -3.668 -5.589 1.00 93.31 110 VAL A C 1
ATOM 875 O O . VAL A 1 110 ? -6.749 -3.226 -4.781 1.00 93.31 110 VAL A O 1
ATOM 878 N N . PHE A 1 111 ? -5.984 -3.386 -6.891 1.00 91.50 111 PHE A N 1
ATOM 879 C CA . PHE A 1 111 ? -6.948 -2.472 -7.506 1.00 91.50 111 PHE A CA 1
ATOM 880 C C . PHE A 1 111 ? -8.185 -3.181 -8.069 1.00 91.50 111 PHE A C 1
ATOM 882 O O . PHE A 1 111 ? -8.914 -2.593 -8.864 1.00 91.50 111 PHE A O 1
ATOM 889 N N . ALA A 1 112 ? -8.441 -4.439 -7.697 1.00 89.75 112 ALA A N 1
ATOM 890 C CA . ALA A 1 112 ? -9.652 -5.124 -8.129 1.00 89.75 112 ALA A CA 1
ATOM 891 C C . ALA A 1 112 ? -10.900 -4.400 -7.598 1.00 89.75 112 ALA A C 1
ATOM 893 O O . ALA A 1 112 ? -10.947 -3.941 -6.451 1.00 89.75 112 ALA A O 1
ATOM 894 N N . ARG A 1 113 ? -11.941 -4.314 -8.431 1.00 85.19 113 ARG A N 1
ATOM 895 C CA . ARG A 1 113 ? -13.188 -3.631 -8.073 1.00 85.19 113 ARG A CA 1
ATOM 896 C C . ARG A 1 113 ? -13.768 -4.189 -6.767 1.00 85.19 113 ARG A C 1
ATOM 898 O O . ARG A 1 113 ? -13.919 -5.397 -6.605 1.00 85.19 113 ARG A O 1
ATOM 905 N N . GLY A 1 114 ? -14.103 -3.298 -5.832 1.00 85.06 114 GLY A N 1
ATOM 906 C CA . GLY A 1 114 ? -14.674 -3.658 -4.528 1.00 85.06 114 GLY A CA 1
ATOM 907 C C . GLY A 1 114 ? -13.690 -4.276 -3.523 1.00 85.06 114 GLY A C 1
ATOM 908 O O . GLY A 1 114 ? -14.107 -4.626 -2.415 1.00 85.06 114 GLY A O 1
ATOM 909 N N . ARG A 1 115 ? -12.396 -4.403 -3.865 1.00 91.81 115 ARG A N 1
ATOM 910 C CA . ARG A 1 115 ? -11.364 -4.902 -2.942 1.00 91.81 115 ARG A CA 1
ATOM 911 C C . ARG A 1 115 ? -11.109 -3.921 -1.803 1.00 91.81 115 ARG A C 1
ATOM 913 O O . ARG A 1 115 ? -11.148 -4.332 -0.649 1.00 91.81 115 ARG A O 1
ATOM 920 N N . LEU A 1 116 ? -10.856 -2.653 -2.121 1.00 92.56 116 LEU A N 1
ATOM 921 C CA . LEU A 1 116 ? -10.559 -1.593 -1.155 1.00 92.56 116 LEU A CA 1
ATOM 922 C C . LEU A 1 116 ? -11.835 -0.796 -0.855 1.00 92.56 116 LEU A C 1
ATOM 924 O O . LEU A 1 116 ? -12.121 0.213 -1.493 1.00 92.56 116 LEU A O 1
ATOM 928 N N . LYS A 1 117 ? -12.640 -1.296 0.087 1.00 90.62 117 LYS A N 1
ATOM 929 C CA . LYS A 1 117 ? -14.018 -0.827 0.334 1.00 90.62 117 LYS A CA 1
ATOM 930 C C . LYS A 1 117 ? -14.095 0.547 0.993 1.00 90.62 117 LYS A C 1
ATOM 932 O O . LYS A 1 117 ? -15.102 1.230 0.857 1.00 90.62 117 LYS A O 1
ATOM 937 N N . SER A 1 118 ? -13.047 0.920 1.719 1.00 92.69 118 SER A N 1
ATOM 938 C CA . SER A 1 118 ? -12.983 2.174 2.474 1.00 92.69 118 SER A CA 1
ATOM 939 C C . SER A 1 118 ? -12.158 3.246 1.769 1.00 92.69 118 SER A C 1
ATOM 941 O O . SER A 1 118 ? -12.037 4.349 2.298 1.00 92.69 118 SER A O 1
ATOM 943 N N . LEU A 1 119 ? -11.613 2.941 0.585 1.00 93.06 119 LEU A N 1
ATOM 944 C CA . LEU A 1 119 ? -10.699 3.814 -0.140 1.00 93.06 119 LEU A CA 1
ATOM 945 C C . LEU A 1 119 ? -11.418 5.082 -0.596 1.00 93.06 119 LEU A C 1
ATOM 947 O O . LEU A 1 119 ? -12.346 5.021 -1.394 1.00 93.06 119 LEU A O 1
ATOM 951 N N . ARG A 1 120 ? -10.944 6.228 -0.116 1.00 92.06 120 ARG A N 1
ATOM 952 C CA . ARG A 1 120 ? -11.437 7.578 -0.423 1.00 92.06 120 ARG A CA 1
ATOM 953 C C . ARG A 1 120 ? -10.463 8.359 -1.287 1.00 92.06 120 ARG A C 1
ATOM 955 O O . ARG A 1 120 ? -10.872 9.279 -1.993 1.00 92.06 120 ARG A O 1
ATOM 962 N N . LYS A 1 121 ? -9.176 8.017 -1.226 1.00 89.81 121 LYS A N 1
ATOM 963 C CA . LYS A 1 121 ? -8.129 8.716 -1.960 1.00 89.81 121 LYS A CA 1
ATOM 964 C C . LYS A 1 121 ? -7.101 7.738 -2.505 1.00 89.81 121 LYS A C 1
ATOM 966 O O . LYS A 1 121 ? -6.469 7.002 -1.755 1.00 89.81 121 LYS A O 1
ATOM 971 N N . LEU A 1 122 ? -6.890 7.798 -3.816 1.00 90.06 122 LEU A N 1
ATOM 972 C CA . LEU A 1 122 ? -5.775 7.153 -4.496 1.00 90.06 122 LEU A CA 1
ATOM 973 C C . LEU A 1 122 ? -4.988 8.219 -5.247 1.00 90.06 122 LEU A C 1
ATOM 975 O O . LEU A 1 122 ? -5.531 8.918 -6.100 1.00 90.06 122 LEU A O 1
ATOM 979 N N . MET A 1 123 ? -3.709 8.336 -4.925 1.00 88.94 123 MET A N 1
ATOM 980 C CA . MET A 1 123 ? -2.761 9.155 -5.659 1.00 88.94 123 MET A CA 1
ATOM 981 C C . MET A 1 123 ? -1.576 8.276 -6.036 1.00 88.94 123 MET A C 1
ATOM 983 O O . MET A 1 123 ? -0.880 7.754 -5.167 1.00 88.94 123 MET A O 1
ATOM 987 N N . VAL A 1 124 ? -1.375 8.113 -7.339 1.00 84.44 124 VAL A N 1
ATOM 988 C CA . VAL A 1 124 ? -0.220 7.420 -7.902 1.00 84.44 124 VAL A CA 1
ATOM 989 C C . VAL A 1 124 ? 0.664 8.474 -8.546 1.00 84.44 124 VAL A C 1
ATOM 991 O O . VAL A 1 124 ? 0.207 9.219 -9.412 1.00 84.44 124 VAL A O 1
ATOM 994 N N . ALA A 1 125 ? 1.900 8.575 -8.074 1.00 80.44 125 ALA A N 1
ATOM 995 C CA . ALA A 1 125 ? 2.920 9.426 -8.660 1.00 80.44 125 ALA A CA 1
ATOM 996 C C . ALA A 1 125 ? 3.934 8.533 -9.371 1.00 80.44 125 ALA A C 1
ATOM 998 O O . ALA A 1 125 ? 4.509 7.634 -8.754 1.00 80.44 125 ALA A O 1
ATOM 999 N N . ASP A 1 126 ? 4.134 8.794 -10.659 1.00 70.50 126 ASP A N 1
ATOM 1000 C CA . ASP A 1 126 ? 5.140 8.101 -11.450 1.00 70.50 126 ASP A CA 1
ATOM 1001 C C . ASP A 1 126 ? 6.473 8.850 -11.344 1.00 70.50 126 ASP A C 1
ATOM 1003 O O . ASP A 1 126 ? 6.527 10.083 -11.447 1.00 70.50 126 ASP A O 1
ATOM 1007 N N . ARG A 1 127 ? 7.560 8.109 -11.141 1.00 64.44 127 ARG A N 1
ATOM 1008 C CA . ARG A 1 127 ? 8.901 8.645 -11.372 1.00 64.44 127 ARG A CA 1
ATOM 1009 C C . ARG A 1 127 ? 9.153 8.470 -12.856 1.00 64.44 127 ARG A C 1
ATOM 1011 O O . ARG A 1 127 ? 9.053 7.359 -13.338 1.00 64.44 127 ARG A O 1
ATOM 1018 N N . VAL A 1 128 ? 9.470 9.545 -13.572 1.00 55.53 128 VAL A N 1
ATOM 1019 C CA . VAL A 1 128 ? 9.700 9.501 -15.025 1.00 55.53 128 VAL A CA 1
ATOM 1020 C C . VAL A 1 128 ? 10.711 8.395 -15.366 1.00 55.53 128 VAL A C 1
ATOM 1022 O O . VAL A 1 128 ? 11.902 8.553 -15.112 1.00 55.53 128 VAL A O 1
ATOM 1025 N N . VAL A 1 129 ? 10.231 7.280 -15.923 1.00 54.47 129 VAL A N 1
ATOM 1026 C CA . VAL A 1 129 ? 11.056 6.192 -16.469 1.00 54.47 129 VAL A CA 1
ATOM 1027 C C . VAL A 1 129 ? 10.929 6.226 -17.990 1.00 54.47 129 VAL A C 1
ATOM 1029 O O . VAL A 1 129 ? 9.878 6.603 -18.508 1.00 54.47 129 VAL A O 1
ATOM 1032 N N . GLU A 1 130 ? 11.975 5.837 -18.720 1.00 54.84 130 GLU A N 1
ATOM 1033 C CA . GLU A 1 130 ? 11.845 5.523 -20.146 1.00 54.84 130 GLU A CA 1
ATOM 1034 C C . GLU A 1 130 ? 10.786 4.426 -20.325 1.00 54.84 130 GLU A C 1
ATOM 1036 O O . GLU A 1 130 ? 10.896 3.323 -19.786 1.00 54.84 130 GLU A O 1
ATOM 1041 N N . ILE A 1 131 ? 9.708 4.768 -21.032 1.00 59.75 131 ILE A N 1
ATOM 1042 C CA . ILE A 1 131 ? 8.599 3.857 -21.298 1.00 59.75 131 ILE A CA 1
ATOM 1043 C C . ILE A 1 131 ? 8.834 3.221 -22.667 1.00 59.75 131 ILE A C 1
ATOM 1045 O O . ILE A 1 131 ? 8.587 3.846 -23.695 1.00 59.75 131 ILE A O 1
ATOM 1049 N N . ASP A 1 132 ? 9.242 1.953 -22.679 1.00 66.50 132 ASP A N 1
ATOM 1050 C CA . ASP A 1 132 ? 9.443 1.191 -23.922 1.00 66.50 132 ASP A CA 1
ATOM 1051 C C . ASP A 1 132 ? 8.117 0.816 -24.620 1.00 66.50 132 ASP A C 1
ATOM 1053 O O . ASP A 1 132 ? 8.109 0.402 -25.779 1.00 66.50 132 ASP A O 1
ATOM 1057 N N . ASN A 1 133 ? 6.980 0.927 -23.917 1.00 71.81 133 ASN A N 1
ATOM 1058 C CA . ASN A 1 133 ? 5.653 0.578 -24.430 1.00 71.81 133 ASN A CA 1
ATOM 1059 C C . ASN A 1 133 ? 4.551 1.449 -23.801 1.00 71.81 133 ASN A C 1
ATOM 1061 O O . ASN A 1 133 ? 3.998 1.119 -22.750 1.00 71.81 133 ASN A O 1
ATOM 1065 N N . VAL A 1 134 ? 4.256 2.578 -24.449 1.00 77.50 134 VAL A N 1
ATOM 1066 C CA . VAL A 1 134 ? 3.299 3.589 -23.968 1.00 77.50 134 VAL A CA 1
ATOM 1067 C C . VAL A 1 134 ? 1.870 3.045 -23.888 1.00 77.50 134 VAL A C 1
ATOM 1069 O O . VAL A 1 134 ? 1.174 3.329 -22.915 1.00 77.50 134 VAL A O 1
ATOM 1072 N N . ASP A 1 135 ? 1.452 2.216 -24.847 1.00 80.25 135 ASP A N 1
ATOM 1073 C CA . ASP A 1 135 ? 0.090 1.669 -24.894 1.00 80.25 135 ASP A CA 1
ATOM 1074 C C . ASP A 1 135 ? -0.204 0.793 -23.669 1.00 80.25 135 ASP A C 1
ATOM 1076 O O . ASP A 1 135 ? -1.203 0.989 -22.978 1.00 80.25 135 ASP A O 1
ATOM 1080 N N . ALA A 1 136 ? 0.722 -0.105 -23.313 1.00 76.94 136 ALA A N 1
ATOM 1081 C CA . ALA A 1 136 ? 0.568 -0.971 -22.144 1.00 76.94 136 ALA A CA 1
ATOM 1082 C C . ALA A 1 136 ? 0.481 -0.183 -20.823 1.00 76.94 136 ALA A C 1
ATOM 1084 O O . ALA A 1 136 ? -0.192 -0.611 -19.878 1.00 76.94 136 ALA A O 1
ATOM 1085 N N . VAL A 1 137 ? 1.168 0.960 -20.745 1.00 77.88 137 VAL A N 1
ATOM 1086 C CA . VAL A 1 137 ? 1.107 1.854 -19.585 1.00 77.88 137 VAL A CA 1
ATOM 1087 C C . VAL A 1 137 ? -0.263 2.517 -19.503 1.00 77.88 137 VAL A C 1
ATOM 1089 O O . VAL A 1 137 ? -0.900 2.450 -18.450 1.00 77.88 137 VAL A O 1
ATOM 1092 N N . ILE A 1 138 ? -0.738 3.096 -20.610 1.00 81.56 138 ILE A N 1
ATOM 1093 C CA . ILE A 1 138 ? -2.060 3.727 -20.688 1.00 81.56 138 ILE A CA 1
ATOM 1094 C C . ILE A 1 138 ? -3.144 2.726 -20.286 1.00 81.56 138 ILE A C 1
ATOM 1096 O O . ILE A 1 138 ? -3.926 3.020 -19.384 1.00 81.56 138 ILE A O 1
ATOM 1100 N N . ASP A 1 139 ? -3.145 1.527 -20.867 1.00 84.25 139 ASP A N 1
ATOM 1101 C CA . ASP A 1 139 ? -4.146 0.497 -20.576 1.00 84.25 139 ASP A CA 1
ATOM 1102 C C . ASP A 1 139 ? -4.159 0.100 -19.095 1.00 84.25 139 ASP A C 1
ATOM 1104 O O . ASP A 1 139 ? -5.223 -0.043 -18.489 1.00 84.25 139 ASP A O 1
ATOM 1108 N N . THR A 1 140 ? -2.979 -0.030 -18.479 1.00 82.06 140 THR A N 1
ATOM 1109 C CA . THR A 1 140 ? -2.865 -0.375 -17.055 1.00 82.06 140 THR A CA 1
ATOM 1110 C C . THR A 1 140 ? -3.451 0.727 -16.174 1.00 82.06 140 THR A C 1
ATOM 1112 O O . THR A 1 140 ? -4.253 0.443 -15.282 1.00 82.06 140 THR A O 1
ATOM 1115 N N . TYR A 1 141 ? -3.093 1.991 -16.421 1.00 84.12 141 TYR A N 1
ATOM 1116 C CA . TYR A 1 141 ? -3.626 3.113 -15.647 1.00 84.12 141 TYR A CA 1
ATOM 1117 C C . TYR A 1 141 ? -5.131 3.295 -15.863 1.00 84.12 141 TYR A C 1
ATOM 1119 O O . TYR A 1 141 ? -5.852 3.530 -14.892 1.00 84.12 141 TYR A O 1
ATOM 1127 N N . MET A 1 142 ? -5.626 3.123 -17.091 1.00 84.81 142 MET A N 1
ATOM 1128 C CA . MET A 1 142 ? -7.060 3.175 -17.387 1.00 84.81 142 MET A CA 1
ATOM 1129 C C . MET A 1 142 ? -7.820 2.068 -16.653 1.00 84.81 142 MET A C 1
ATOM 1131 O O . MET A 1 142 ? -8.826 2.354 -16.009 1.00 84.81 142 MET A O 1
ATOM 1135 N N . ALA A 1 143 ? -7.300 0.837 -16.626 1.00 82.62 143 ALA A N 1
ATOM 1136 C CA . ALA A 1 143 ? -7.909 -0.258 -15.871 1.00 82.62 143 ALA A CA 1
ATOM 1137 C C . ALA A 1 143 ? -7.943 0.011 -14.355 1.00 82.62 143 ALA A C 1
ATOM 1139 O O . ALA A 1 143 ? -8.930 -0.306 -13.685 1.00 82.62 143 ALA A O 1
ATOM 1140 N N . VAL A 1 144 ? -6.888 0.613 -13.792 1.00 79.88 144 VAL A N 1
ATOM 1141 C CA . VAL A 1 144 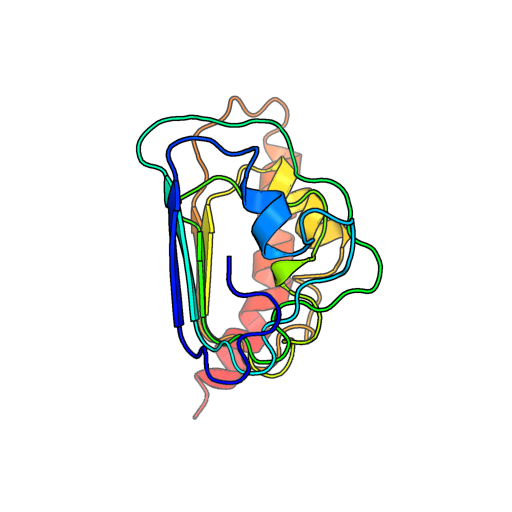? -6.875 1.041 -12.382 1.00 79.88 144 VAL A CA 1
ATOM 1142 C C . VAL A 1 144 ? -7.949 2.102 -12.135 1.00 79.88 144 VAL A C 1
ATOM 1144 O O . VAL A 1 144 ? -8.721 1.972 -11.184 1.00 79.88 144 VAL A O 1
ATOM 1147 N N . ILE A 1 145 ? -8.035 3.121 -12.994 1.00 84.69 145 ILE A N 1
ATOM 1148 C CA . ILE A 1 145 ? -9.043 4.185 -12.891 1.00 84.69 145 ILE A CA 1
ATOM 1149 C C . ILE A 1 145 ? -10.452 3.591 -12.960 1.00 84.69 145 ILE A C 1
ATOM 1151 O O . ILE A 1 145 ? -11.257 3.854 -12.068 1.00 84.69 145 ILE A O 1
ATOM 1155 N N . ASP A 1 146 ? -10.742 2.748 -13.948 1.00 87.31 146 ASP A N 1
ATOM 1156 C CA . ASP A 1 146 ? -12.069 2.161 -14.153 1.00 87.31 146 ASP A CA 1
ATOM 1157 C C . ASP A 1 146 ? -12.513 1.273 -12.983 1.00 87.31 146 ASP A C 1
ATOM 1159 O O . ASP A 1 146 ? -13.698 1.240 -12.638 1.00 87.31 146 ASP A O 1
ATOM 1163 N N . ASN A 1 147 ? -11.577 0.585 -12.324 1.00 84.06 147 ASN A N 1
ATOM 1164 C CA . ASN A 1 147 ? -11.887 -0.274 -11.183 1.00 84.06 147 ASN A CA 1
ATOM 1165 C C . ASN A 1 147 ? -12.028 0.486 -9.857 1.00 84.06 147 ASN A C 1
ATOM 1167 O O . ASN A 1 147 ? -12.808 0.070 -8.994 1.00 84.06 147 ASN A O 1
ATOM 1171 N N . VAL A 1 148 ? -11.284 1.580 -9.674 1.00 79.31 148 VAL A N 1
ATOM 1172 C CA . VAL A 1 148 ? -11.255 2.348 -8.419 1.00 79.31 148 VAL A CA 1
ATOM 1173 C C . VAL A 1 148 ? -12.296 3.471 -8.409 1.00 79.31 148 VAL A C 1
ATOM 1175 O O . VAL A 1 148 ? -12.937 3.707 -7.384 1.00 79.31 148 VAL A O 1
ATOM 1178 N N . LEU A 1 149 ? -12.510 4.145 -9.542 1.00 80.00 149 LEU A N 1
ATOM 1179 C CA . LEU A 1 149 ? -13.385 5.315 -9.649 1.00 80.00 149 LEU A CA 1
ATOM 1180 C C . LEU A 1 149 ? -14.837 5.062 -9.200 1.00 80.00 149 LEU A C 1
ATOM 1182 O O . LEU A 1 149 ? -15.393 5.948 -8.549 1.00 80.00 149 LEU A O 1
ATOM 1186 N N . PRO A 1 150 ? -15.477 3.909 -9.485 1.00 80.62 150 PRO A N 1
ATOM 1187 C CA . PRO A 1 150 ? -16.820 3.628 -8.981 1.00 80.62 150 PRO A CA 1
ATOM 1188 C C . PRO A 1 150 ? -16.890 3.653 -7.450 1.00 80.62 150 PRO A C 1
ATOM 1190 O O . PRO A 1 150 ? -17.769 4.310 -6.900 1.00 80.62 150 PRO A O 1
ATOM 1193 N N . SER A 1 151 ? -15.918 3.032 -6.774 1.00 74.12 151 SER A N 1
ATOM 1194 C CA . SER A 1 151 ? -15.834 3.015 -5.307 1.00 74.12 151 SER A CA 1
ATOM 1195 C C . SER A 1 151 ? -15.683 4.431 -4.735 1.00 74.12 151 SER A C 1
ATOM 1197 O O . SER A 1 151 ? -16.314 4.772 -3.739 1.00 74.12 151 SER A O 1
ATOM 1199 N N . LEU A 1 152 ? -14.900 5.291 -5.400 1.00 73.00 152 LEU A N 1
ATOM 1200 C CA . LEU A 1 152 ? -14.744 6.695 -5.002 1.00 73.00 152 LEU A CA 1
ATOM 1201 C C . LEU A 1 152 ? -16.040 7.497 -5.180 1.00 73.00 152 LEU A C 1
ATOM 1203 O O . LEU A 1 152 ? -16.390 8.308 -4.325 1.00 73.00 152 LEU A O 1
ATOM 1207 N N . LYS A 1 153 ? -16.768 7.273 -6.280 1.00 73.94 153 LYS A N 1
ATOM 1208 C CA . LYS A 1 153 ? -18.044 7.953 -6.550 1.00 73.94 153 LYS A CA 1
ATOM 1209 C C . LYS A 1 153 ? -19.122 7.568 -5.540 1.00 73.94 153 LYS A C 1
ATOM 1211 O O . LYS A 1 153 ? -19.824 8.452 -5.058 1.00 73.94 153 LYS A O 1
ATOM 1216 N N . GLU A 1 154 ? -19.230 6.286 -5.191 1.00 70.81 154 GLU A N 1
ATOM 1217 C CA . GLU A 1 154 ? -20.190 5.800 -4.186 1.00 70.81 154 GLU A CA 1
ATOM 1218 C C . GLU A 1 154 ? -20.001 6.501 -2.829 1.00 70.81 154 GLU A C 1
ATOM 1220 O O . GLU A 1 154 ? -20.980 6.862 -2.181 1.00 70.81 154 GLU A O 1
ATOM 1225 N N . LEU A 1 155 ? -18.758 6.791 -2.437 1.00 59.62 155 LEU A N 1
ATOM 1226 C CA . LEU A 1 155 ? -18.449 7.486 -1.183 1.00 59.62 155 LEU A CA 1
ATOM 1227 C C . LEU A 1 155 ? -18.768 8.989 -1.199 1.00 59.62 155 LEU A C 1
ATOM 1229 O O . LEU A 1 155 ? -18.986 9.569 -0.139 1.00 59.62 155 LEU A O 1
ATOM 1233 N N . LEU A 1 156 ? -18.808 9.618 -2.375 1.00 59.44 156 LEU A N 1
ATOM 1234 C CA . LEU A 1 156 ? -19.122 11.044 -2.546 1.00 59.44 156 LEU A CA 1
ATOM 1235 C C . LEU A 1 156 ? -20.621 11.314 -2.779 1.00 59.44 156 LEU A C 1
ATOM 1237 O O . LEU A 1 156 ? -21.015 12.465 -2.933 1.00 59.44 156 LEU A O 1
ATOM 1241 N N . SER A 1 157 ? -21.449 10.267 -2.836 1.00 60.03 157 SER A N 1
ATOM 1242 C CA . SER A 1 157 ? -22.882 10.346 -3.164 1.00 60.03 157 SER A CA 1
ATOM 1243 C C . SER A 1 157 ? -23.795 10.661 -1.962 1.00 60.03 157 SER A C 1
ATOM 1245 O O . SER A 1 157 ? -25.010 10.491 -2.077 1.00 60.03 157 SER A O 1
ATOM 1247 N N . PHE A 1 158 ? -23.229 11.078 -0.823 1.00 45.12 158 PHE A N 1
ATOM 1248 C CA . PHE A 1 158 ? -23.936 11.352 0.436 1.00 45.12 158 PHE A CA 1
ATOM 1249 C C . PHE A 1 158 ? -23.997 12.845 0.761 1.00 45.12 158 PHE A C 1
ATOM 1251 O O . PHE A 1 158 ? -22.945 13.515 0.654 1.00 45.12 158 PHE A O 1
#

Secondary structure (DSSP, 8-state):
--TT-TT--EEEEEES-GGGSGGGTB-TTSPBP--TT--EEEEEESS----PPBPP-TT--S-TT--EEEEEEE--BSSSGGGSS-TTT--EEEEE--HHHHHHHHHTTTT-TTTSTT--EEEEE------S-HHHHHHHHHHHHHHHHHHHHHHT--